Protein AF-A0AA35Z5N9-F1 (afdb_monomer_lite)

Foldseek 3Di:
DCVVLPVCVVCVPPDDPPPCPDPVVVVVVVVQVVQQVVDVNGPSVVSVVVVVVVVCVVVVPDPCPVDDDDDDDDDDDDPPDPVNVVVVVVVLVCLVVDDDDDDWDDDCVVVVDGGTQQQAQPDDPVSQGNVNVVVVVSVVSD

Radius of gyration: 25.4 Å; chains: 1; bounding box: 60×37×55 Å

Organism: Lactuca saligna (NCBI:txid75948)

InterPro domains:
  IPR029044 Nucleotide-diphospho-sugar transferases [G3DSA:3.90.550.10] (1-142)
  IPR029044 Nucleotide-diphospho-sugar transferases [SSF53448] (2-141)
  IPR039741 UDP-sugar pyrophosphorylase [PTHR11952] (2-141)

Structure (mmCIF, N/CA/C/O backbone):
data_AF-A0AA35Z5N9-F1
#
_entry.id   AF-A0AA35Z5N9-F1
#
loop_
_atom_site.group_PDB
_atom_site.id
_atom_site.type_s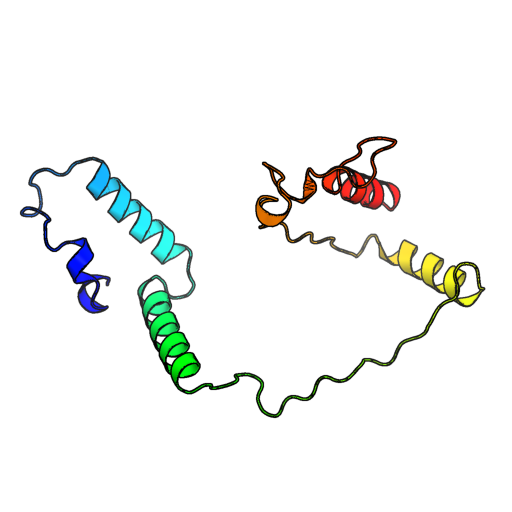ymbol
_atom_site.label_atom_id
_atom_site.label_alt_id
_atom_site.label_comp_id
_atom_site.label_asym_id
_atom_site.label_entity_id
_atom_site.label_seq_id
_atom_site.pdbx_PDB_ins_code
_atom_site.Cartn_x
_atom_site.Cartn_y
_atom_site.Cartn_z
_atom_site.occupancy
_atom_site.B_iso_or_equiv
_atom_site.auth_seq_id
_atom_site.auth_comp_id
_atom_site.auth_asym_id
_atom_site.auth_atom_id
_atom_site.pdbx_PDB_model_num
ATOM 1 N N . MET A 1 1 ? 17.184 -7.987 -19.057 1.00 86.81 1 MET A N 1
ATOM 2 C CA . MET A 1 1 ? 15.857 -7.749 -18.447 1.00 86.81 1 MET A CA 1
ATOM 3 C C . MET A 1 1 ? 15.081 -6.604 -19.110 1.00 86.81 1 MET A C 1
ATOM 5 O O . MET A 1 1 ? 14.218 -6.912 -19.915 1.00 86.81 1 MET A O 1
ATOM 9 N N . LEU A 1 2 ? 15.354 -5.309 -18.855 1.00 93.25 2 LEU A N 1
ATOM 10 C CA . LEU A 1 2 ? 14.521 -4.206 -19.399 1.00 93.25 2 LEU A CA 1
ATOM 11 C C . LEU A 1 2 ? 14.486 -4.138 -20.938 1.00 93.25 2 LEU A C 1
ATOM 13 O O . LEU A 1 2 ? 13.436 -3.894 -21.530 1.00 93.25 2 LEU A O 1
ATOM 17 N N . LEU A 1 3 ? 15.612 -4.418 -21.598 1.00 93.19 3 LEU A N 1
ATOM 18 C CA . LEU A 1 3 ? 15.670 -4.504 -23.061 1.00 93.19 3 LEU A CA 1
ATOM 19 C C . LEU A 1 3 ? 14.786 -5.644 -23.599 1.00 93.19 3 LEU A C 1
ATOM 21 O O . LEU A 1 3 ? 14.007 -5.445 -24.526 1.00 93.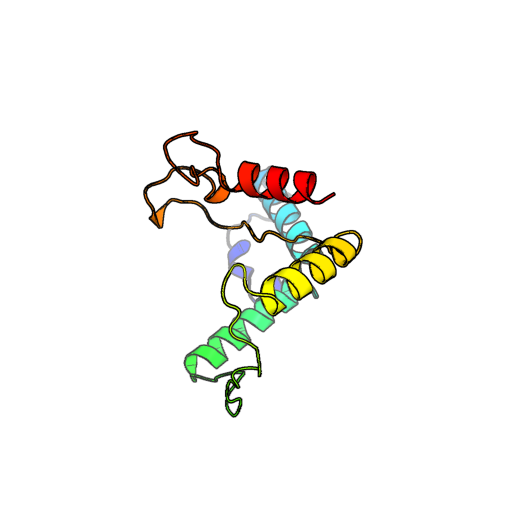19 3 LEU A O 1
ATOM 25 N N . GLU A 1 4 ? 14.842 -6.816 -22.963 1.00 93.56 4 GLU A N 1
ATOM 26 C CA . GLU A 1 4 ? 14.074 -8.011 -23.349 1.00 93.56 4 GLU A CA 1
ATOM 27 C C . GLU A 1 4 ? 12.564 -7.826 -23.140 1.00 93.56 4 GLU A C 1
ATOM 29 O O . GLU A 1 4 ? 11.756 -8.435 -23.836 1.00 93.56 4 GLU A O 1
ATOM 34 N N . THR A 1 5 ? 12.161 -6.961 -22.205 1.00 94.38 5 THR A N 1
ATOM 35 C CA . THR A 1 5 ? 10.751 -6.635 -21.950 1.00 94.38 5 THR A CA 1
ATOM 36 C C . THR A 1 5 ? 10.243 -5.458 -22.787 1.00 94.38 5 THR A C 1
ATOM 38 O O . THR A 1 5 ? 9.093 -5.033 -22.619 1.00 94.38 5 THR A O 1
ATOM 41 N N . GLY A 1 6 ? 11.044 -4.963 -23.737 1.00 95.44 6 GLY A N 1
ATOM 42 C CA . GLY A 1 6 ? 10.662 -3.917 -24.688 1.00 95.44 6 GLY A CA 1
ATOM 43 C C . GLY A 1 6 ? 10.784 -2.491 -24.147 1.00 95.44 6 GLY A C 1
ATOM 44 O O . GLY A 1 6 ? 10.133 -1.591 -24.670 1.00 95.44 6 GLY A O 1
ATOM 45 N N . GLN A 1 7 ? 11.598 -2.263 -23.113 1.00 96.00 7 GLN A N 1
ATOM 46 C CA . GLN A 1 7 ? 11.849 -0.934 -22.533 1.00 96.00 7 GLN A CA 1
ATOM 47 C C . GLN A 1 7 ? 13.102 -0.267 -23.130 1.00 96.00 7 GLN A C 1
ATOM 49 O O . GLN A 1 7 ? 13.847 0.418 -22.437 1.00 96.00 7 GLN A O 1
ATOM 54 N N . VAL A 1 8 ? 13.361 -0.486 -24.425 1.00 95.69 8 VAL A N 1
ATOM 55 C CA . VAL A 1 8 ? 14.556 0.029 -25.127 1.00 95.69 8 VAL A CA 1
ATOM 56 C C . VAL A 1 8 ? 14.592 1.561 -25.149 1.00 95.69 8 VAL A C 1
ATOM 58 O O . VAL A 1 8 ? 15.663 2.148 -25.047 1.00 95.69 8 VAL A O 1
ATOM 61 N N . HIS A 1 9 ? 13.422 2.206 -25.185 1.00 95.56 9 HIS A N 1
ATOM 62 C CA . HIS A 1 9 ? 13.279 3.665 -25.184 1.00 95.56 9 HIS A CA 1
ATOM 63 C C . HIS A 1 9 ? 13.925 4.358 -23.970 1.00 95.56 9 HIS A C 1
ATOM 65 O O . HIS A 1 9 ? 14.241 5.540 -24.045 1.00 95.56 9 HIS A O 1
ATOM 71 N N . LEU A 1 10 ? 14.153 3.643 -22.860 1.00 94.00 10 LEU A N 1
ATOM 72 C CA . LEU A 1 10 ? 14.858 4.183 -21.691 1.00 94.00 10 LEU A CA 1
ATOM 73 C C . LEU A 1 10 ? 16.347 4.452 -21.965 1.00 94.00 10 LEU A C 1
ATOM 75 O O . LEU A 1 10 ? 16.962 5.243 -21.256 1.00 94.00 10 LEU A O 1
ATOM 79 N N . PHE A 1 11 ? 16.912 3.799 -22.985 1.00 92.06 11 PHE A N 1
ATOM 80 C CA . PHE A 1 11 ? 18.342 3.809 -23.302 1.00 92.06 11 PHE A CA 1
ATOM 81 C C . PHE A 1 11 ? 18.641 4.322 -24.719 1.00 92.06 11 PHE A C 1
ATOM 83 O O . PHE A 1 11 ? 19.800 4.386 -25.106 1.00 92.06 11 PHE A O 1
ATOM 90 N N . GLU A 1 12 ? 17.623 4.682 -25.509 1.00 90.56 12 GLU A N 1
ATOM 91 C CA . GLU A 1 12 ? 17.759 5.005 -26.943 1.00 90.56 12 GLU A CA 1
ATOM 92 C C . GLU A 1 12 ? 18.725 6.166 -27.224 1.00 90.56 12 GLU A C 1
ATOM 94 O O . GLU A 1 12 ? 19.424 6.157 -28.232 1.00 90.56 12 GLU A O 1
ATOM 99 N N . ASN A 1 13 ? 18.804 7.132 -26.306 1.00 89.44 13 ASN A N 1
ATOM 100 C CA . ASN A 1 13 ? 19.681 8.301 -26.418 1.00 89.44 13 ASN A CA 1
ATOM 101 C C . ASN A 1 13 ? 20.925 8.206 -25.525 1.00 89.44 13 ASN A C 1
ATOM 103 O O . ASN A 1 13 ? 21.568 9.222 -25.260 1.00 89.44 13 ASN A O 1
ATOM 107 N N . TRP A 1 14 ? 21.238 7.022 -24.996 1.00 91.19 14 TRP A N 1
ATOM 108 C CA . TRP A 1 14 ? 22.457 6.859 -24.217 1.00 91.19 14 TRP A CA 1
ATOM 109 C C . TRP A 1 14 ? 23.659 6.787 -25.161 1.00 91.19 14 TRP A C 1
ATOM 111 O O . TRP A 1 14 ? 23.601 6.072 -26.164 1.00 91.19 14 TRP A O 1
ATOM 121 N N . PRO A 1 15 ? 24.748 7.515 -24.862 1.00 86.88 15 PRO A N 1
ATOM 122 C CA . PRO A 1 15 ? 26.003 7.333 -25.571 1.00 86.88 15 PRO A CA 1
ATOM 123 C C . PRO A 1 15 ? 26.571 5.936 -25.287 1.00 86.88 15 PRO A C 1
ATOM 125 O O . PRO A 1 15 ? 26.070 5.200 -24.428 1.00 86.88 15 PRO A O 1
ATOM 128 N N . ASP A 1 16 ? 27.632 5.583 -26.010 1.00 84.75 16 ASP A N 1
ATOM 129 C CA . ASP A 1 16 ? 28.296 4.293 -25.850 1.00 84.75 16 ASP A CA 1
ATOM 130 C C . ASP A 1 16 ? 28.687 4.022 -24.381 1.00 84.75 16 ASP A C 1
ATOM 132 O O . ASP A 1 16 ? 29.001 4.955 -23.633 1.00 84.75 16 ASP A O 1
ATOM 136 N N . PRO A 1 17 ? 28.696 2.749 -23.940 1.00 81.75 17 PRO A N 1
ATOM 137 C CA . PRO A 1 17 ? 29.050 2.399 -22.568 1.00 81.75 17 PRO A CA 1
ATOM 138 C C . PRO A 1 17 ? 30.402 2.989 -22.139 1.00 81.75 17 PRO A C 1
ATOM 140 O O . PRO A 1 17 ? 31.403 2.822 -22.838 1.00 81.75 17 PRO A O 1
ATOM 143 N N . GLY A 1 18 ? 30.448 3.639 -20.972 1.00 79.38 18 GLY A N 1
ATOM 144 C CA . GLY A 1 18 ? 31.655 4.298 -20.463 1.00 79.38 18 GLY A CA 1
ATOM 145 C C . GLY A 1 18 ? 31.835 5.747 -20.925 1.00 79.38 18 GLY A C 1
ATOM 146 O O . GLY A 1 18 ? 32.809 6.388 -20.526 1.00 79.38 18 GLY A O 1
ATOM 147 N N . VAL A 1 19 ? 30.921 6.274 -21.747 1.00 81.31 19 VAL A N 1
ATOM 148 C CA . VAL A 1 19 ? 30.908 7.671 -22.198 1.00 81.31 19 VAL A CA 1
ATOM 149 C C . VAL A 1 19 ? 29.836 8.443 -21.435 1.00 81.31 19 VAL A C 1
ATOM 151 O O . VAL A 1 19 ? 28.679 8.026 -21.362 1.00 81.31 19 VAL A O 1
ATOM 154 N N . ASP A 1 20 ? 30.221 9.589 -20.870 1.00 81.81 20 ASP A N 1
ATOM 155 C CA . ASP A 1 20 ? 29.340 10.466 -20.092 1.00 81.81 20 ASP A CA 1
ATOM 156 C C . ASP A 1 20 ? 28.533 9.695 -19.030 1.00 81.81 20 ASP A C 1
ATOM 158 O O . ASP A 1 20 ? 27.315 9.836 -18.931 1.00 81.81 20 ASP A O 1
ATOM 162 N N . ASP A 1 21 ? 29.194 8.809 -18.276 1.00 80.00 21 ASP A N 1
ATOM 163 C CA . ASP A 1 21 ? 28.593 8.059 -17.162 1.00 80.00 21 ASP A CA 1
ATOM 164 C C . ASP A 1 21 ? 28.339 8.986 -15.961 1.00 80.00 21 ASP A C 1
ATOM 166 O O . ASP A 1 21 ? 29.006 8.922 -14.917 1.00 80.00 21 ASP A O 1
ATOM 170 N N . ASP A 1 22 ? 27.377 9.883 -16.145 1.00 84.69 22 ASP A N 1
ATOM 171 C CA . ASP A 1 22 ? 26.924 10.839 -15.151 1.00 84.69 22 ASP A CA 1
ATOM 172 C C . ASP A 1 22 ? 26.203 10.164 -13.970 1.00 84.69 22 ASP A C 1
ATOM 174 O O . ASP A 1 22 ? 25.943 8.952 -13.931 1.00 84.69 22 ASP A O 1
ATOM 178 N N . ASP A 1 23 ? 25.945 10.968 -12.943 1.00 90.62 23 ASP A N 1
ATOM 179 C CA . ASP A 1 23 ? 25.279 10.506 -11.730 1.00 90.62 23 ASP A CA 1
ATOM 180 C C . ASP A 1 23 ? 23.806 10.145 -11.980 1.00 90.62 23 ASP A C 1
ATOM 182 O O . ASP A 1 23 ? 23.271 9.281 -11.284 1.00 90.62 23 ASP A O 1
ATOM 186 N N . ASP A 1 24 ? 23.171 10.711 -13.011 1.00 90.00 24 ASP A N 1
ATOM 187 C CA . ASP A 1 24 ? 21.769 10.451 -13.350 1.00 90.00 24 ASP A CA 1
ATOM 188 C C . ASP A 1 24 ? 21.583 9.047 -13.946 1.00 90.00 24 ASP A C 1
ATOM 190 O O . ASP A 1 24 ? 20.673 8.314 -13.545 1.00 90.00 24 ASP A O 1
ATOM 194 N N . LYS A 1 25 ? 22.480 8.602 -14.836 1.00 91.25 25 LYS A N 1
ATOM 195 C CA . LYS A 1 25 ? 22.490 7.221 -15.349 1.00 91.25 25 LYS A CA 1
ATOM 196 C C . LYS A 1 25 ? 22.683 6.211 -14.224 1.00 91.25 25 LYS A C 1
ATOM 198 O O . LYS A 1 25 ? 21.971 5.206 -14.160 1.00 91.25 25 LYS A O 1
ATOM 203 N N . LYS A 1 26 ? 23.625 6.479 -13.313 1.00 91.38 26 LYS A N 1
ATOM 204 C CA . LYS A 1 26 ? 23.871 5.627 -12.138 1.00 91.38 26 LYS A CA 1
ATOM 205 C C . LYS A 1 26 ? 22.653 5.590 -11.220 1.00 91.38 26 LYS A C 1
ATOM 207 O O . LYS A 1 26 ? 22.281 4.512 -10.761 1.00 91.38 26 LYS A O 1
ATOM 212 N N . ALA A 1 27 ? 22.009 6.735 -10.991 1.00 94.50 27 ALA A N 1
ATOM 213 C CA . ALA A 1 27 ? 20.794 6.828 -10.192 1.00 94.50 27 ALA A CA 1
ATOM 214 C C . ALA A 1 27 ? 19.636 6.036 -10.816 1.00 94.50 27 ALA A C 1
ATOM 216 O O . ALA A 1 27 ? 18.958 5.297 -10.101 1.00 94.50 27 ALA A O 1
ATOM 217 N N . LEU A 1 28 ? 19.446 6.114 -12.139 1.00 94.19 28 LEU A N 1
ATOM 218 C CA . LEU A 1 28 ? 18.433 5.323 -12.839 1.00 94.19 28 LEU A CA 1
ATOM 219 C C . LEU A 1 28 ? 18.687 3.820 -12.676 1.00 94.19 28 LEU A C 1
ATOM 221 O O . LEU A 1 28 ? 17.768 3.081 -12.332 1.00 94.19 28 LEU A O 1
ATOM 225 N N . LEU A 1 29 ? 19.920 3.356 -12.896 1.00 93.38 29 LEU A N 1
ATOM 226 C CA . LEU A 1 29 ? 20.256 1.934 -12.764 1.00 93.38 29 LEU A CA 1
ATOM 227 C C . LEU A 1 29 ? 20.080 1.443 -11.321 1.00 93.38 29 LEU A C 1
ATOM 229 O O . LEU A 1 29 ? 19.470 0.398 -11.102 1.00 93.38 29 LEU A O 1
ATOM 233 N N . ALA A 1 30 ? 20.506 2.234 -10.333 1.00 96.06 30 ALA A N 1
ATOM 234 C CA . ALA A 1 30 ? 20.275 1.929 -8.923 1.00 96.06 30 ALA A CA 1
ATOM 235 C C . ALA A 1 30 ? 18.774 1.858 -8.587 1.00 96.06 30 ALA A C 1
ATOM 237 O O . ALA A 1 30 ? 18.336 0.981 -7.839 1.00 96.06 30 ALA A O 1
ATOM 238 N N . GLN A 1 31 ? 17.961 2.747 -9.165 1.00 96.62 31 GLN A N 1
ATOM 239 C CA . GLN A 1 31 ? 16.510 2.707 -9.010 1.00 96.62 31 GLN A CA 1
ATOM 240 C C . GLN A 1 31 ? 15.906 1.456 -9.662 1.00 96.62 31 GLN A C 1
ATOM 242 O O . GLN A 1 31 ? 15.027 0.828 -9.071 1.00 96.62 31 GLN A O 1
ATOM 247 N N . VAL A 1 32 ? 16.377 1.065 -10.849 1.00 96.94 32 VAL A N 1
ATOM 248 C CA . VAL A 1 32 ? 15.954 -0.171 -11.524 1.00 96.94 32 VAL A CA 1
ATOM 249 C C . VAL A 1 32 ? 16.242 -1.388 -10.646 1.00 96.94 32 VAL A C 1
ATOM 251 O O . VAL A 1 32 ? 15.351 -2.220 -10.472 1.00 96.94 32 VAL A O 1
ATOM 254 N N . ASP A 1 33 ? 17.425 -1.473 -10.039 1.00 97.06 33 ASP A N 1
ATOM 255 C CA . ASP A 1 33 ? 17.796 -2.577 -9.146 1.00 97.06 33 ASP A CA 1
ATOM 256 C C . ASP A 1 33 ? 16.935 -2.614 -7.875 1.00 97.06 33 ASP A C 1
ATOM 258 O O . ASP A 1 33 ? 16.433 -3.674 -7.474 1.00 97.06 33 ASP A O 1
ATOM 262 N N . LEU A 1 34 ? 16.689 -1.451 -7.263 1.00 97.75 34 LEU A N 1
ATOM 263 C CA . LEU A 1 34 ? 15.816 -1.333 -6.096 1.00 97.75 34 LEU A CA 1
ATOM 264 C C . LEU A 1 34 ? 14.382 -1.774 -6.420 1.00 97.75 34 LEU A C 1
ATOM 266 O O . LEU A 1 34 ? 13.791 -2.572 -5.693 1.00 97.75 34 LEU A O 1
ATOM 270 N N . LEU A 1 35 ? 13.813 -1.295 -7.525 1.00 96.81 35 LEU A N 1
ATOM 271 C CA . LEU A 1 35 ? 12.454 -1.656 -7.930 1.00 96.81 35 LEU A CA 1
ATOM 272 C C . LEU A 1 35 ? 12.354 -3.133 -8.324 1.00 96.81 35 LEU A C 1
ATOM 274 O O . LEU A 1 35 ? 11.372 -3.799 -7.991 1.00 96.81 35 LEU A O 1
ATOM 278 N N . ASN A 1 36 ? 13.378 -3.667 -8.991 1.00 97.56 36 ASN A N 1
ATOM 279 C CA . ASN A 1 36 ? 13.417 -5.068 -9.387 1.00 97.56 36 ASN A CA 1
ATOM 280 C C . ASN A 1 36 ? 13.511 -6.019 -8.186 1.00 97.56 36 ASN A C 1
ATOM 282 O O . ASN A 1 36 ? 12.960 -7.112 -8.243 1.00 97.56 36 ASN A O 1
ATOM 286 N N . SER A 1 37 ? 14.170 -5.614 -7.100 1.00 97.38 37 SER A N 1
ATOM 287 C CA . SER A 1 37 ? 14.218 -6.404 -5.861 1.00 97.38 37 SER A CA 1
ATOM 288 C C . SER A 1 37 ? 12.975 -6.232 -4.982 1.00 97.38 37 SER A C 1
ATOM 290 O O . SER A 1 37 ? 12.607 -7.156 -4.260 1.00 97.38 37 SER A O 1
ATOM 292 N N . SER A 1 38 ? 12.299 -5.082 -5.064 1.00 96.69 38 SER A N 1
ATOM 293 C CA . SER A 1 38 ? 11.142 -4.756 -4.215 1.00 96.69 38 SER A CA 1
ATOM 294 C C . SER A 1 38 ? 9.816 -5.354 -4.700 1.00 96.69 38 SER A C 1
ATOM 296 O O . SER A 1 38 ? 8.864 -5.438 -3.924 1.00 96.69 38 SER A O 1
ATOM 298 N N . TYR A 1 39 ? 9.716 -5.756 -5.970 1.00 96.25 39 TYR A N 1
ATOM 299 C CA . TYR A 1 39 ? 8.494 -6.331 -6.537 1.00 96.25 39 TYR A CA 1
ATOM 300 C C . TYR A 1 39 ? 8.600 -7.861 -6.668 1.00 96.25 39 TYR A C 1
ATOM 302 O O . TYR A 1 39 ? 9.593 -8.348 -7.213 1.00 96.25 39 TYR A O 1
ATOM 310 N N . PRO A 1 40 ? 7.592 -8.650 -6.245 1.00 96.56 40 PRO A N 1
ATOM 311 C CA . PRO A 1 40 ? 7.595 -10.099 -6.443 1.00 96.56 40 PRO A CA 1
ATOM 312 C C . PRO A 1 40 ? 7.772 -10.486 -7.922 1.00 96.56 40 PRO A C 1
ATOM 314 O O . PRO A 1 40 ? 6.964 -10.128 -8.776 1.00 96.56 40 PRO A O 1
ATOM 317 N N . GLY A 1 41 ? 8.847 -11.216 -8.234 1.00 95.44 41 GLY A N 1
ATOM 318 C CA . GLY A 1 41 ? 9.204 -11.579 -9.614 1.00 95.44 41 GLY A CA 1
ATOM 319 C C . GLY A 1 41 ? 9.835 -10.443 -10.439 1.00 95.44 41 GLY A C 1
ATOM 320 O O . GLY A 1 41 ? 10.026 -10.597 -11.649 1.00 95.44 41 GLY A O 1
ATOM 321 N N . GLY A 1 42 ? 10.152 -9.318 -9.802 1.00 97.19 42 GLY A N 1
ATOM 322 C CA . GLY A 1 42 ? 10.864 -8.180 -10.366 1.00 97.19 42 GLY A CA 1
ATOM 323 C C . GLY A 1 42 ? 10.113 -7.392 -11.433 1.00 97.19 42 GLY A C 1
ATOM 324 O O . GLY A 1 42 ? 8.932 -7.609 -11.717 1.00 97.19 42 GLY A O 1
ATOM 325 N N . LEU A 1 43 ? 10.827 -6.455 -12.057 1.00 97.56 43 LEU A N 1
ATOM 326 C CA . LEU A 1 43 ? 10.267 -5.539 -13.053 1.00 97.56 43 LEU A CA 1
ATOM 327 C C . LEU A 1 43 ? 9.766 -6.269 -14.305 1.00 97.56 43 LEU A C 1
ATOM 329 O O . LEU A 1 43 ? 8.805 -5.828 -14.932 1.00 97.56 43 LEU A O 1
ATOM 333 N N . ALA A 1 44 ? 10.360 -7.414 -14.650 1.00 96.50 44 ALA A N 1
ATOM 334 C CA . ALA A 1 44 ? 9.856 -8.247 -15.737 1.00 96.50 44 ALA A CA 1
ATOM 335 C C . ALA A 1 44 ? 8.428 -8.742 -15.460 1.00 96.50 44 ALA A C 1
ATOM 337 O O . ALA A 1 44 ? 7.563 -8.646 -16.334 1.00 96.50 44 ALA A O 1
ATOM 338 N N . SER A 1 45 ? 8.167 -9.204 -14.232 1.00 97.38 45 SER A N 1
ATOM 339 C CA . SER A 1 45 ? 6.824 -9.613 -13.809 1.00 97.38 45 SER A CA 1
ATOM 340 C C . SER A 1 45 ? 5.887 -8.415 -13.718 1.00 97.38 45 SER A C 1
ATOM 342 O O . SER A 1 45 ? 4.768 -8.499 -14.209 1.00 97.38 45 SER A O 1
ATOM 344 N N . TYR A 1 46 ? 6.354 -7.277 -13.197 1.00 97.62 46 TYR A N 1
ATOM 345 C CA . TYR A 1 46 ? 5.570 -6.039 -13.162 1.00 97.62 46 TYR A CA 1
ATOM 346 C C . TYR A 1 46 ? 5.058 -5.632 -14.556 1.00 97.62 46 TYR A C 1
ATOM 348 O O . TYR A 1 46 ? 3.862 -5.411 -14.742 1.00 97.62 46 TYR A O 1
ATOM 356 N N . ILE A 1 47 ? 5.943 -5.596 -15.560 1.00 97.62 47 ILE A N 1
ATOM 357 C CA . ILE A 1 47 ? 5.593 -5.231 -16.943 1.00 97.62 47 ILE A CA 1
ATOM 358 C C . ILE A 1 47 ? 4.625 -6.249 -17.555 1.00 97.62 47 ILE A C 1
ATOM 360 O O . ILE A 1 47 ? 3.674 -5.864 -18.239 1.00 97.62 47 ILE A O 1
ATOM 364 N N . LYS A 1 48 ? 4.855 -7.546 -17.319 1.00 97.06 48 LYS A N 1
ATOM 365 C CA . LYS A 1 48 ? 3.964 -8.612 -17.787 1.00 97.06 48 LYS A CA 1
ATOM 366 C C . LYS A 1 48 ? 2.557 -8.444 -17.204 1.00 97.06 48 LYS A C 1
ATOM 368 O O . LYS A 1 48 ? 1.602 -8.343 -17.971 1.00 97.06 48 LYS A O 1
ATOM 373 N N . THR A 1 49 ? 2.447 -8.335 -15.881 1.00 96.75 49 THR A N 1
ATOM 374 C CA . THR A 1 49 ? 1.174 -8.150 -15.173 1.00 96.75 49 THR A CA 1
ATOM 375 C C . THR A 1 49 ? 0.461 -6.884 -15.641 1.00 96.75 49 THR A C 1
ATOM 377 O O . THR A 1 49 ? -0.736 -6.913 -15.900 1.00 96.75 49 THR A O 1
ATOM 380 N N . ALA A 1 50 ? 1.181 -5.774 -15.828 1.00 97.25 50 ALA A N 1
ATOM 381 C CA . ALA A 1 50 ? 0.587 -4.537 -16.331 1.00 97.25 50 ALA A CA 1
ATOM 382 C C . ALA A 1 50 ? -0.038 -4.713 -17.728 1.00 97.25 50 ALA A C 1
ATOM 384 O O . ALA A 1 50 ? -1.149 -4.242 -17.969 1.00 97.25 50 ALA A O 1
ATOM 385 N N . ARG A 1 51 ? 0.635 -5.422 -18.646 1.00 97.25 51 ARG A N 1
ATOM 386 C CA . ARG A 1 51 ? 0.088 -5.721 -19.983 1.00 97.25 51 ARG A CA 1
ATOM 387 C C . ARG A 1 51 ? -1.167 -6.587 -19.909 1.00 97.25 51 ARG A C 1
ATOM 389 O O . ARG A 1 51 ? -2.123 -6.312 -20.630 1.00 97.25 51 ARG A O 1
ATOM 396 N N . GLU A 1 52 ? -1.167 -7.598 -19.045 1.00 96.56 52 GLU A N 1
ATOM 397 C CA . GLU A 1 52 ? -2.327 -8.468 -18.816 1.00 96.56 52 GLU A CA 1
ATOM 398 C C . GLU A 1 52 ? -3.512 -7.669 -18.258 1.00 96.56 52 GLU A C 1
ATOM 400 O O . GLU A 1 52 ? -4.598 -7.714 -18.830 1.00 96.56 52 GLU A O 1
ATOM 405 N N . LEU A 1 53 ? -3.287 -6.839 -17.234 1.00 96.38 53 LEU A N 1
ATOM 406 C CA . LEU A 1 53 ? -4.319 -5.979 -16.645 1.00 96.38 53 LEU A CA 1
ATOM 407 C C . LEU A 1 53 ? -4.903 -4.980 -17.652 1.00 96.38 53 LEU A C 1
ATOM 409 O O . LEU A 1 53 ? -6.113 -4.754 -17.670 1.00 96.38 53 LEU A O 1
ATOM 413 N N . LEU A 1 54 ? -4.072 -4.389 -18.515 1.00 97.00 54 LEU A N 1
ATOM 414 C CA . LEU A 1 54 ? -4.537 -3.491 -19.575 1.00 97.00 54 LEU A CA 1
ATOM 415 C C . LEU A 1 54 ? -5.374 -4.231 -20.629 1.00 97.00 54 LEU A C 1
ATOM 417 O O . LEU A 1 54 ? -6.389 -3.704 -21.088 1.00 97.00 54 LEU A O 1
ATOM 421 N N . ALA A 1 55 ? -4.970 -5.446 -21.009 1.00 97.00 55 ALA A N 1
ATOM 422 C CA . ALA A 1 55 ? -5.729 -6.277 -21.939 1.00 97.00 55 ALA A CA 1
ATOM 423 C C . ALA A 1 55 ? -7.084 -6.696 -21.345 1.00 97.00 55 ALA A C 1
ATOM 425 O O . ALA A 1 55 ? -8.107 -6.563 -22.016 1.00 97.00 55 ALA A O 1
ATOM 426 N N . ASP A 1 56 ? -7.099 -7.121 -20.081 1.00 96.06 56 ASP A N 1
ATOM 427 C CA . ASP A 1 56 ? -8.306 -7.499 -19.343 1.00 96.06 56 ASP A CA 1
ATOM 428 C C . ASP A 1 56 ? -9.260 -6.312 -19.166 1.00 96.06 56 ASP A C 1
ATOM 430 O O . ASP A 1 56 ? -10.462 -6.434 -19.415 1.00 96.06 56 ASP A O 1
ATOM 434 N N . SER A 1 57 ? -8.725 -5.135 -18.827 1.00 95.19 57 SER A N 1
ATOM 435 C CA . SER A 1 57 ? -9.500 -3.894 -18.734 1.00 95.19 57 SER A CA 1
ATOM 436 C C . SER A 1 57 ? -10.139 -3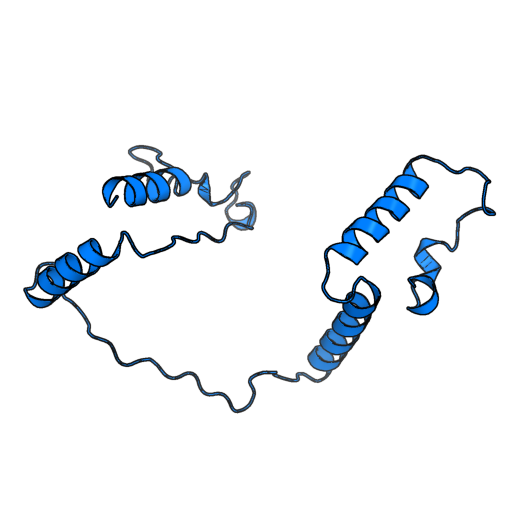.525 -20.074 1.00 95.19 57 SER A C 1
ATOM 438 O O . SER A 1 57 ? -11.321 -3.181 -20.114 1.00 95.19 57 SER A O 1
ATOM 440 N N . LYS A 1 58 ? -9.403 -3.665 -21.186 1.00 96.38 58 LYS A N 1
ATOM 441 C CA . LYS A 1 58 ? -9.911 -3.381 -22.537 1.00 96.38 58 LYS A CA 1
ATOM 442 C C . LYS A 1 58 ? -11.111 -4.253 -22.914 1.00 96.38 58 LYS A C 1
ATOM 444 O O . LYS A 1 58 ? -11.998 -3.777 -23.619 1.00 96.38 58 LYS A O 1
ATOM 449 N N . VAL A 1 59 ? -11.136 -5.513 -22.480 1.00 96.56 59 VAL A N 1
ATOM 450 C CA . VAL A 1 59 ? -12.248 -6.440 -22.758 1.00 96.56 59 VAL A CA 1
ATOM 451 C C . VAL A 1 59 ? -13.317 -6.442 -21.662 1.00 96.56 59 VAL A C 1
ATOM 453 O O . VAL A 1 59 ? -14.264 -7.218 -21.744 1.00 96.56 59 VAL A O 1
ATOM 456 N N . GLY A 1 60 ? -13.183 -5.588 -20.641 1.00 93.31 60 GLY A N 1
ATOM 457 C CA . GLY A 1 60 ? -14.131 -5.501 -19.531 1.00 93.31 60 GLY A CA 1
ATOM 458 C C . GLY A 1 60 ? -14.180 -6.760 -18.663 1.00 93.31 60 GLY A C 1
ATOM 459 O O . GLY A 1 60 ? -15.213 -7.035 -18.054 1.00 93.31 60 GLY A O 1
ATOM 460 N N . ARG A 1 61 ? -13.097 -7.550 -18.610 1.00 93.56 61 ARG A N 1
ATOM 461 C CA . ARG A 1 61 ? -13.048 -8.753 -17.772 1.00 93.56 61 ARG A CA 1
ATOM 462 C C . ARG A 1 61 ? -13.159 -8.345 -16.303 1.00 93.56 61 ARG A C 1
ATOM 464 O O . ARG A 1 61 ? -12.336 -7.587 -15.798 1.00 93.56 61 ARG A O 1
ATOM 471 N N . ASN A 1 62 ? -14.154 -8.895 -15.616 1.00 89.12 62 ASN A N 1
ATOM 472 C CA . ASN A 1 62 ? -14.323 -8.737 -14.180 1.00 89.12 62 ASN A CA 1
ATOM 473 C C . ASN A 1 62 ? -13.719 -9.958 -13.453 1.00 89.12 62 ASN A C 1
ATOM 475 O O . ASN A 1 62 ? -14.233 -11.063 -13.623 1.00 89.12 62 ASN A O 1
ATOM 479 N N . PRO A 1 63 ? -12.656 -9.799 -12.639 1.00 88.69 63 PRO A N 1
ATOM 480 C CA . PRO A 1 63 ? -12.030 -10.912 -11.917 1.00 88.69 63 PRO A CA 1
ATOM 481 C C . PRO A 1 63 ? -12.962 -11.616 -10.926 1.00 88.69 63 PRO A C 1
ATOM 483 O O . PRO A 1 63 ? -12.704 -12.753 -10.544 1.00 88.69 63 PRO A O 1
ATOM 486 N N . ILE A 1 64 ? -14.021 -10.929 -10.497 1.00 89.12 64 ILE A N 1
ATOM 487 C CA . ILE A 1 64 ? -15.002 -11.424 -9.531 1.00 89.12 64 ILE A CA 1
ATOM 488 C C . ILE A 1 64 ? -16.371 -11.660 -10.180 1.00 89.12 64 ILE A C 1
ATOM 490 O O . ILE A 1 64 ? -17.396 -11.632 -9.501 1.00 89.12 64 ILE A O 1
ATOM 494 N N . ASP A 1 65 ? -16.411 -11.884 -11.494 1.00 91.25 65 ASP A N 1
ATOM 495 C CA . ASP A 1 65 ? -17.647 -12.290 -12.159 1.00 91.25 65 ASP A CA 1
ATOM 496 C C . ASP A 1 65 ? -18.168 -13.618 -11.585 1.00 91.25 65 ASP A C 1
ATOM 498 O O . ASP A 1 65 ? -17.399 -14.535 -11.292 1.00 91.25 65 ASP A O 1
ATOM 502 N N . GLY A 1 66 ? -19.478 -13.705 -11.365 1.00 91.88 66 GLY A N 1
ATOM 503 C CA . GLY A 1 66 ? -20.111 -14.836 -10.677 1.00 91.88 66 GLY A CA 1
ATOM 504 C C . GLY A 1 66 ? -20.016 -14.818 -9.144 1.00 91.88 66 GLY A C 1
ATOM 505 O O . GLY A 1 66 ? -20.693 -15.616 -8.495 1.00 91.88 66 GLY A O 1
ATOM 506 N N . PHE A 1 67 ? -19.260 -13.896 -8.538 1.00 90.75 67 PHE A N 1
ATOM 507 C CA . PHE A 1 67 ? -19.301 -13.684 -7.091 1.00 90.75 67 PHE A CA 1
ATOM 508 C C . PHE A 1 67 ? -20.433 -12.721 -6.733 1.00 90.75 67 PHE A C 1
ATOM 510 O O . PHE A 1 67 ? -20.546 -11.628 -7.283 1.00 90.75 67 PHE A O 1
ATOM 517 N N . THR A 1 68 ? -21.271 -13.120 -5.777 1.00 91.00 68 THR A N 1
ATOM 518 C CA . THR A 1 68 ? -22.329 -12.265 -5.228 1.00 91.00 68 THR A CA 1
ATOM 519 C C . THR A 1 68 ? -21.951 -11.873 -3.802 1.00 91.00 68 THR A C 1
ATOM 521 O O . THR A 1 68 ? -21.673 -12.767 -3.000 1.00 91.00 68 THR A O 1
ATOM 524 N N . PRO A 1 69 ? -21.924 -10.574 -3.456 1.00 89.56 69 PRO A N 1
ATOM 525 C CA . PRO A 1 69 ? -21.668 -10.162 -2.086 1.00 89.56 69 PRO A CA 1
ATOM 526 C C . PRO A 1 69 ? -22.803 -10.651 -1.182 1.00 89.56 69 PRO A C 1
ATOM 528 O O . PRO A 1 69 ? -23.979 -10.424 -1.465 1.00 89.56 69 PRO A O 1
ATOM 531 N N . SER A 1 70 ? -22.452 -11.305 -0.080 1.00 90.50 70 SER A N 1
ATOM 532 C CA . SER A 1 70 ? -23.390 -11.651 0.985 1.00 90.50 70 SER A CA 1
ATOM 533 C C . SER A 1 70 ? -23.175 -10.724 2.169 1.00 90.50 70 SER A C 1
ATOM 535 O O . SER A 1 70 ? -22.039 -10.538 2.609 1.00 90.50 70 SER A O 1
ATOM 537 N N . VAL A 1 71 ? -24.258 -10.183 2.720 1.00 86.00 71 VAL A N 1
ATOM 538 C CA . VAL A 1 71 ? -24.189 -9.483 4.003 1.00 86.00 71 VAL A CA 1
ATOM 539 C C . VAL A 1 71 ? -23.998 -10.542 5.094 1.00 86.00 71 VAL A C 1
ATOM 541 O O . VAL A 1 71 ? -24.822 -11.456 5.179 1.00 86.00 71 VAL A O 1
ATOM 544 N N . PRO A 1 72 ? -22.920 -10.483 5.893 1.00 86.81 72 PRO A N 1
ATOM 545 C CA . PRO A 1 72 ? -22.739 -11.414 6.997 1.00 86.81 72 PRO A CA 1
ATOM 546 C C . PRO A 1 72 ? -23.862 -11.239 8.026 1.00 86.81 72 PRO A C 1
ATOM 548 O O . PRO A 1 72 ? -24.349 -10.131 8.250 1.00 86.81 72 PRO A O 1
ATOM 551 N N . SER A 1 73 ? -24.273 -12.335 8.665 1.00 87.56 73 SER A N 1
ATOM 552 C CA . SER A 1 73 ? -25.183 -12.271 9.809 1.00 87.56 73 SER A CA 1
ATOM 553 C C . SER A 1 73 ? -24.494 -11.559 10.971 1.00 87.56 73 SER A C 1
ATOM 555 O O . SER A 1 73 ? -23.372 -11.917 11.328 1.00 87.56 73 SER A O 1
ATOM 557 N N . GLY A 1 74 ? -25.171 -10.586 11.570 1.00 86.69 74 GLY A N 1
ATOM 558 C CA . GLY A 1 74 ? -24.686 -9.855 12.734 1.00 86.69 74 GLY A CA 1
ATOM 559 C C . GLY A 1 74 ? -25.839 -9.378 13.607 1.00 86.69 74 GLY A C 1
ATOM 560 O O . GLY A 1 74 ? -27.008 -9.543 13.254 1.00 86.69 74 GLY A O 1
ATOM 561 N N . GLU A 1 75 ? -25.493 -8.781 14.741 1.00 85.69 75 GLU A N 1
ATOM 562 C CA . GLU A 1 75 ? -26.445 -8.220 15.696 1.00 85.69 75 GLU A CA 1
ATOM 563 C C . GLU A 1 75 ? -26.382 -6.692 15.657 1.00 85.69 75 GLU A C 1
ATOM 565 O O . GLU A 1 75 ? -25.306 -6.101 15.551 1.00 85.69 75 GLU A O 1
ATOM 570 N N . VAL A 1 76 ? -27.544 -6.042 15.728 1.00 87.56 76 VAL A N 1
ATOM 571 C CA . VAL A 1 76 ? -27.625 -4.595 15.947 1.00 87.56 76 VAL A CA 1
ATOM 572 C C . VAL A 1 76 ? -27.676 -4.377 17.453 1.00 87.56 76 VAL A C 1
ATOM 574 O O . VAL A 1 76 ? -28.669 -4.727 18.087 1.00 87.56 76 VAL A O 1
ATOM 577 N N . LEU A 1 77 ? -26.604 -3.823 18.015 1.00 91.12 77 LEU A N 1
ATOM 578 C CA . LEU A 1 77 ? -26.500 -3.531 19.445 1.00 91.12 77 LEU A CA 1
ATOM 579 C C . LEU A 1 77 ? -26.982 -2.109 19.729 1.00 91.12 77 LEU A C 1
ATOM 581 O O . LEU A 1 77 ? -26.617 -1.175 19.008 1.00 91.12 77 LEU A O 1
ATOM 585 N N . THR A 1 78 ? -27.775 -1.933 20.786 1.00 94.69 78 THR A N 1
ATOM 586 C CA . THR A 1 78 ? -28.139 -0.599 21.268 1.00 94.69 78 THR A CA 1
ATOM 587 C C . THR A 1 78 ? -27.137 -0.189 22.335 1.00 94.69 78 THR A C 1
ATOM 589 O O . THR A 1 78 ? -26.930 -0.903 23.310 1.00 94.69 78 THR A O 1
ATOM 592 N N . CYS A 1 79 ? -26.503 0.972 22.162 1.00 93.06 79 CYS A N 1
ATOM 593 C CA . CYS A 1 79 ? -25.531 1.475 23.130 1.00 93.06 79 CYS A CA 1
ATOM 594 C C . CYS A 1 79 ? -26.133 1.511 24.546 1.00 93.06 79 CYS A C 1
ATOM 596 O O . CYS A 1 79 ? -27.184 2.120 24.762 1.00 93.06 79 CYS A O 1
ATOM 598 N N . GLY A 1 80 ? -25.454 0.854 25.489 1.00 92.50 80 GLY A N 1
ATOM 599 C CA . GLY A 1 80 ? -25.851 0.770 26.894 1.00 92.50 80 GLY A CA 1
ATOM 600 C C . GLY A 1 80 ? -26.867 -0.322 27.242 1.00 92.50 80 GLY A C 1
ATOM 601 O O . GLY A 1 80 ? -27.249 -0.399 28.407 1.00 92.50 80 GLY A O 1
ATOM 602 N N . ASP A 1 81 ? -27.309 -1.151 26.289 1.00 95.69 81 ASP A N 1
ATOM 603 C CA . ASP A 1 81 ? -28.082 -2.356 26.614 1.00 95.69 81 ASP A CA 1
ATOM 604 C C . ASP A 1 81 ? -27.191 -3.481 27.181 1.00 95.69 81 ASP A C 1
ATOM 606 O O . ASP A 1 81 ? -25.960 -3.435 27.100 1.00 95.69 81 ASP A O 1
ATOM 610 N N . ASP A 1 82 ? -27.818 -4.497 27.781 1.00 95.88 82 ASP A N 1
ATOM 611 C CA . ASP A 1 82 ? -27.094 -5.596 28.432 1.00 95.88 82 ASP A CA 1
ATOM 612 C C . ASP A 1 82 ? -26.190 -6.362 27.448 1.00 95.88 82 ASP A C 1
ATOM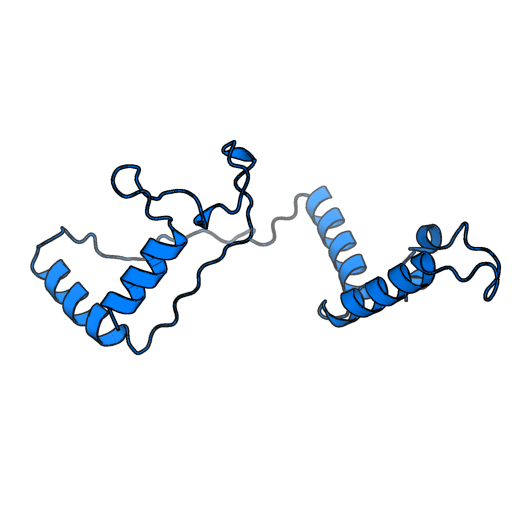 614 O O . ASP A 1 82 ? -25.075 -6.746 27.804 1.00 95.88 82 ASP A O 1
ATOM 618 N N . ASN A 1 83 ? -26.633 -6.543 26.198 1.00 93.94 83 ASN A N 1
ATOM 619 C CA . ASN A 1 83 ? -25.847 -7.232 25.172 1.00 93.94 83 ASN A CA 1
ATOM 620 C C . ASN A 1 83 ? -24.622 -6.399 24.772 1.00 93.94 83 ASN A C 1
ATOM 622 O O . ASN A 1 83 ? -23.523 -6.933 24.646 1.00 93.94 83 ASN A O 1
ATOM 626 N N . PHE A 1 84 ? -24.787 -5.088 24.602 1.00 95.44 84 PHE A N 1
ATOM 627 C CA . PHE A 1 84 ? -23.722 -4.141 24.304 1.00 95.44 84 PHE A CA 1
ATOM 628 C C . PHE A 1 84 ? -22.649 -4.173 25.391 1.00 95.44 84 PHE A C 1
ATOM 630 O O . PHE A 1 84 ? -21.477 -4.376 25.078 1.00 95.44 84 PHE A O 1
ATOM 637 N N . ILE A 1 85 ? -23.053 -4.060 26.660 1.00 95.81 85 ILE A N 1
ATOM 638 C CA . ILE A 1 85 ? -22.136 -4.110 27.807 1.00 95.81 85 ILE A CA 1
ATOM 639 C C . ILE A 1 85 ? -21.408 -5.459 27.842 1.00 95.81 85 ILE A C 1
ATOM 641 O O . ILE A 1 85 ? -20.183 -5.504 27.963 1.00 95.81 85 ILE A O 1
ATOM 645 N N . GLN A 1 86 ? -22.134 -6.566 27.662 1.00 95.50 86 GLN A N 1
ATOM 646 C CA . GLN A 1 86 ? -21.550 -7.907 27.638 1.00 95.50 86 GLN A CA 1
ATOM 647 C C . GLN A 1 86 ? -20.490 -8.064 26.532 1.00 95.50 86 GLN A C 1
ATOM 649 O O . GLN A 1 86 ? -19.432 -8.672 26.755 1.00 95.50 86 GLN A O 1
ATOM 654 N N . TYR A 1 87 ? -20.754 -7.536 25.334 1.00 94.12 87 TYR A N 1
ATOM 655 C CA . TYR A 1 87 ? -19.803 -7.583 24.227 1.00 94.12 87 TYR A CA 1
ATOM 656 C C . TYR A 1 87 ? -18.608 -6.647 24.440 1.00 94.12 87 TYR A C 1
ATOM 658 O O . TYR A 1 87 ? -17.487 -7.066 24.147 1.00 94.12 87 TYR A O 1
ATOM 666 N N . GLU A 1 88 ? -18.794 -5.445 24.994 1.00 93.62 88 GLU A N 1
ATOM 667 C CA . GLU A 1 88 ? -17.684 -4.549 25.348 1.00 93.62 88 GLU A CA 1
ATOM 668 C C . GLU A 1 88 ? -16.747 -5.192 26.375 1.00 93.62 88 GLU A C 1
ATOM 670 O O . GLU A 1 88 ? -15.537 -5.263 26.150 1.00 93.62 88 GLU A O 1
ATOM 675 N N . GLU A 1 89 ? -17.290 -5.751 27.460 1.00 94.12 89 GLU A N 1
ATOM 676 C CA . GLU A 1 89 ? -16.494 -6.438 28.482 1.00 94.12 89 GLU A CA 1
ATOM 677 C C . GLU A 1 89 ? -15.698 -7.613 27.906 1.00 94.12 89 GLU A C 1
ATOM 679 O O . GLU A 1 89 ? -14.568 -7.889 28.321 1.00 94.12 89 GLU A O 1
ATOM 684 N N . SER A 1 90 ? -16.297 -8.336 26.959 1.00 94.31 90 SER A N 1
ATOM 685 C CA . SER A 1 90 ? -15.643 -9.449 26.277 1.00 94.31 90 SER A CA 1
ATOM 686 C C . SER A 1 90 ? -14.554 -8.956 25.322 1.00 94.31 90 SER A C 1
ATOM 688 O O . SER A 1 90 ? -13.464 -9.526 25.297 1.00 94.31 90 SER A O 1
ATOM 690 N N . GLY A 1 91 ? -14.819 -7.884 24.573 1.00 93.00 91 GLY A N 1
ATOM 691 C CA . GLY A 1 91 ? -13.894 -7.288 23.612 1.00 93.00 91 GLY A CA 1
ATOM 692 C C . GLY A 1 91 ? -12.659 -6.677 24.272 1.00 93.00 91 GLY A C 1
ATOM 693 O O . GLY A 1 91 ? -11.540 -6.956 23.841 1.00 93.00 91 GLY A O 1
ATOM 694 N N . VAL A 1 92 ? -12.834 -5.931 25.367 1.00 92.62 92 VAL A N 1
ATOM 695 C CA . VAL A 1 92 ? -11.719 -5.326 26.119 1.00 92.62 92 VAL A CA 1
ATOM 696 C C . VAL A 1 92 ? -10.757 -6.396 26.641 1.00 92.62 92 VAL A C 1
ATOM 698 O O . VAL A 1 92 ? -9.547 -6.218 26.573 1.00 92.62 92 VAL A O 1
ATOM 701 N N . LYS A 1 93 ? -11.250 -7.566 27.069 1.00 92.62 93 LYS A N 1
ATOM 702 C CA . LYS A 1 93 ? -10.381 -8.688 27.483 1.00 92.62 93 LYS A CA 1
ATOM 703 C C . LYS A 1 93 ? -9.528 -9.241 26.339 1.00 92.62 93 LYS A C 1
ATOM 705 O O . LYS A 1 93 ? -8.471 -9.811 26.595 1.00 92.62 93 LYS A O 1
ATOM 710 N N . GLN A 1 94 ? -9.980 -9.103 25.093 1.00 94.00 94 GLN A N 1
ATOM 711 C CA . GLN A 1 94 ? -9.262 -9.592 23.915 1.00 94.00 94 GLN A CA 1
ATOM 712 C C . GLN A 1 94 ? -8.274 -8.578 23.343 1.00 94.00 94 GLN A C 1
ATOM 714 O O . GLN A 1 94 ? -7.445 -8.963 22.524 1.00 94.00 94 GLN A O 1
ATOM 719 N N . ILE A 1 95 ? -8.313 -7.314 23.774 1.00 91.62 95 ILE A N 1
ATOM 720 C CA . ILE A 1 95 ? -7.513 -6.235 23.178 1.00 91.62 95 ILE A CA 1
ATOM 721 C C . ILE A 1 95 ? -6.004 -6.513 23.214 1.00 91.62 95 ILE A C 1
ATOM 723 O O . ILE A 1 95 ? -5.296 -6.206 22.260 1.00 91.62 95 ILE A O 1
ATOM 727 N N . GLN A 1 96 ? -5.534 -7.201 24.260 1.00 89.44 96 GLN A N 1
ATOM 728 C CA . GLN A 1 96 ? -4.135 -7.610 24.446 1.00 89.44 96 GLN A CA 1
ATOM 729 C C . GLN A 1 96 ? -3.655 -8.619 23.385 1.00 89.44 96 GLN A C 1
ATOM 731 O O . GLN A 1 96 ? -2.457 -8.827 23.217 1.00 89.44 96 GLN A O 1
ATOM 736 N N . ASN A 1 97 ? -4.586 -9.243 22.658 1.00 93.69 97 ASN A N 1
ATOM 737 C CA . ASN A 1 97 ? -4.325 -10.221 21.602 1.00 93.69 97 ASN A CA 1
ATOM 738 C C . ASN A 1 97 ? -4.613 -9.660 20.198 1.00 93.69 97 ASN A C 1
ATOM 740 O O . ASN A 1 97 ? -4.672 -10.422 19.231 1.00 93.69 97 ASN A O 1
ATOM 744 N N . VAL A 1 98 ? -4.832 -8.347 20.070 1.00 93.31 98 VAL A N 1
ATOM 745 C CA . VAL A 1 98 ? -5.192 -7.689 18.809 1.00 93.31 98 VAL A CA 1
ATOM 746 C C . VAL A 1 98 ? -4.038 -6.829 18.306 1.00 93.31 98 VAL A C 1
ATOM 748 O O . VAL A 1 98 ? -3.381 -6.118 19.060 1.00 93.31 98 VAL A O 1
ATOM 751 N N . ALA A 1 99 ? -3.815 -6.865 16.993 1.00 94.94 99 ALA A N 1
ATOM 752 C CA . ALA A 1 99 ? -2.963 -5.907 16.303 1.00 94.94 99 ALA A CA 1
ATOM 753 C C . ALA A 1 99 ? -3.829 -4.831 15.635 1.00 94.94 99 ALA A C 1
ATOM 755 O O . ALA A 1 99 ? -4.759 -5.145 14.890 1.00 94.94 99 ALA A O 1
ATOM 756 N N . PHE A 1 100 ? -3.490 -3.563 15.861 1.00 94.69 100 PHE A N 1
ATOM 757 C CA . PHE A 1 100 ? -4.127 -2.432 15.193 1.00 94.69 100 PHE A CA 1
ATOM 758 C C . PHE A 1 100 ? -3.336 -2.053 13.942 1.00 94.69 100 PHE A C 1
ATOM 760 O O . PHE A 1 100 ? -2.133 -1.803 14.009 1.00 94.69 100 PHE A O 1
ATOM 767 N N . VAL A 1 101 ? -4.014 -1.991 12.796 1.00 96.12 101 VAL A N 1
ATOM 768 C CA . VAL A 1 101 ? -3.404 -1.613 11.515 1.00 96.12 101 VAL A CA 1
ATOM 769 C C . VAL A 1 101 ? -4.139 -0.408 10.947 1.00 96.12 101 VAL A C 1
ATOM 771 O O . VAL A 1 101 ? -5.330 -0.477 10.654 1.00 96.12 101 VAL A O 1
ATOM 774 N N . LEU A 1 102 ? -3.411 0.692 10.755 1.00 94.81 102 LEU A N 1
ATOM 775 C CA . LEU A 1 102 ? -3.924 1.905 10.129 1.00 94.81 102 LEU A CA 1
ATOM 776 C C . LEU A 1 102 ? -3.295 2.079 8.743 1.00 94.81 102 LEU A C 1
ATOM 778 O O . LEU A 1 102 ? -2.093 2.304 8.613 1.00 94.81 102 LEU A O 1
ATOM 782 N N . VAL A 1 103 ? -4.114 2.005 7.693 1.00 93.44 103 VAL A N 1
ATOM 783 C CA . VAL A 1 103 ? -3.653 2.181 6.309 1.00 93.44 103 VAL A CA 1
ATOM 784 C C . VAL A 1 103 ? -3.668 3.668 5.943 1.00 93.44 103 VAL A C 1
ATOM 786 O O . VAL A 1 103 ? -4.723 4.243 5.676 1.00 93.44 103 VAL A O 1
ATOM 789 N N . VAL A 1 104 ? -2.488 4.298 5.907 1.00 86.56 104 VAL A N 1
ATOM 790 C CA . VAL A 1 104 ? -2.329 5.735 5.616 1.00 86.56 104 VAL A CA 1
ATOM 791 C C . VAL A 1 104 ? -1.399 5.951 4.426 1.00 86.56 104 VAL A C 1
ATOM 793 O O . VAL A 1 104 ? -0.189 6.051 4.583 1.00 86.56 104 VAL A O 1
ATOM 796 N N . GLY A 1 105 ? -1.965 6.048 3.223 1.00 80.94 105 GLY A N 1
ATOM 797 C CA . GLY A 1 105 ? -1.192 6.345 2.004 1.00 80.94 105 GLY A CA 1
ATOM 798 C C . GLY A 1 105 ? -1.557 7.659 1.310 1.00 80.94 105 GLY A C 1
ATOM 799 O O . GLY A 1 105 ? -0.878 8.078 0.382 1.00 80.94 105 GLY A O 1
ATOM 800 N N . GLY A 1 106 ? -2.654 8.306 1.713 1.00 85.69 106 GLY A N 1
ATOM 801 C CA . GLY A 1 106 ? -3.222 9.434 0.975 1.00 85.69 106 GLY A CA 1
ATOM 802 C C . GLY A 1 106 ? -2.869 10.800 1.556 1.00 85.69 106 GLY A C 1
ATOM 803 O O . GLY A 1 106 ? -3.021 11.030 2.759 1.00 85.69 106 GLY A O 1
ATOM 804 N N . LEU A 1 107 ? -2.521 11.736 0.674 1.00 89.50 107 LEU A N 1
ATOM 805 C CA . LEU A 1 107 ? -2.497 13.164 0.987 1.00 89.50 107 LEU A CA 1
ATOM 806 C C . LEU A 1 107 ? -3.917 13.752 1.031 1.00 89.50 107 LEU A C 1
ATOM 808 O O . LEU A 1 107 ? -4.868 13.223 0.443 1.00 89.50 107 LEU A O 1
ATOM 812 N N . GLY A 1 108 ? -4.059 14.861 1.754 1.00 88.88 108 GLY A N 1
ATOM 813 C CA . GLY A 1 108 ? -5.304 15.611 1.923 1.00 88.88 108 GLY A CA 1
ATOM 814 C C . GLY A 1 108 ? -5.650 16.555 0.768 1.00 88.88 108 GLY A C 1
ATOM 815 O O . GLY A 1 108 ? -6.573 17.352 0.904 1.00 88.88 108 GLY A O 1
ATOM 816 N N . GLU A 1 109 ? -4.957 16.482 -0.369 1.00 93.56 109 GLU A N 1
ATOM 817 C CA . GLU A 1 109 ? -5.054 17.478 -1.448 1.00 93.56 109 GLU A CA 1
ATOM 818 C C . GLU A 1 109 ? -6.474 17.625 -2.005 1.00 93.56 109 GLU A C 1
ATOM 820 O O . GLU A 1 109 ? -6.957 18.738 -2.194 1.00 93.56 109 GLU A O 1
ATOM 825 N N . ARG A 1 110 ? -7.199 16.511 -2.176 1.00 91.88 110 ARG A N 1
ATOM 826 C CA . ARG A 1 110 ? -8.610 16.529 -2.609 1.00 91.88 110 ARG A CA 1
ATOM 827 C C . ARG A 1 110 ? -9.558 17.184 -1.600 1.00 91.88 110 ARG A C 1
ATOM 829 O O . ARG A 1 110 ? -10.670 17.537 -1.969 1.00 91.88 110 ARG A O 1
ATOM 836 N N . LEU A 1 111 ? -9.133 17.314 -0.346 1.00 90.44 111 LEU A N 1
ATOM 837 C CA . LEU A 1 111 ? -9.853 18.003 0.726 1.00 90.44 111 LEU A CA 1
ATOM 838 C C . LEU A 1 111 ? -9.388 19.463 0.880 1.00 90.44 111 LEU A C 1
ATOM 840 O O . LEU A 1 111 ? -9.837 20.148 1.791 1.00 90.44 111 LEU A O 1
ATOM 844 N N . GLY A 1 112 ? -8.461 19.936 0.037 1.00 93.00 112 GLY A N 1
ATOM 845 C CA . GLY A 1 112 ? -7.836 21.252 0.182 1.00 93.00 112 GLY A CA 1
ATOM 846 C C . GLY A 1 112 ? -6.813 21.336 1.321 1.00 93.00 112 GLY A C 1
ATOM 847 O O . GLY A 1 112 ? -6.400 22.433 1.688 1.00 93.00 112 GLY A O 1
ATOM 848 N N . TYR A 1 113 ? -6.385 20.201 1.882 1.00 92.12 113 TYR A N 1
ATOM 849 C CA . TYR A 1 113 ? -5.430 20.151 2.987 1.00 92.12 113 TYR A CA 1
ATOM 850 C C . TYR A 1 113 ? -4.029 19.779 2.499 1.00 92.12 113 TYR A C 1
ATOM 852 O O . TYR A 1 113 ? -3.821 18.742 1.865 1.00 92.12 113 TYR A O 1
ATOM 860 N N . LYS A 1 114 ? -3.049 20.621 2.832 1.00 90.19 114 LYS A N 1
ATOM 861 C CA . LYS A 1 114 ? -1.637 20.410 2.496 1.00 90.19 114 LYS A CA 1
ATOM 862 C C . LYS A 1 114 ? -0.960 19.595 3.598 1.00 90.19 114 LYS A C 1
ATOM 864 O O . LYS A 1 114 ? -0.316 20.150 4.480 1.00 90.19 114 LYS A O 1
ATOM 869 N N . GLY A 1 115 ? -1.146 18.280 3.553 1.00 92.12 115 GLY A N 1
ATOM 870 C CA . GLY A 1 115 ? -0.546 17.344 4.501 1.00 92.12 115 GLY A CA 1
ATOM 871 C C . GLY A 1 115 ? -1.131 15.939 4.394 1.00 92.12 115 GLY A C 1
ATOM 872 O O . GLY A 1 115 ? -1.974 15.658 3.536 1.00 92.12 115 GLY A O 1
ATOM 873 N N . ILE A 1 116 ? -0.687 15.046 5.277 1.00 94.25 116 ILE A N 1
ATOM 874 C CA . ILE A 1 116 ? -1.235 13.688 5.387 1.00 94.25 116 ILE A CA 1
ATOM 875 C C . ILE A 1 116 ? -2.618 13.726 6.042 1.00 94.25 116 ILE A C 1
ATOM 877 O O . ILE A 1 116 ? -2.844 14.488 6.979 1.00 94.25 116 ILE A O 1
ATOM 881 N N . LYS A 1 117 ? -3.554 12.884 5.590 1.00 93.75 117 LYS A N 1
ATOM 882 C CA . LYS A 1 117 ? -4.942 12.910 6.095 1.00 93.75 117 LYS A CA 1
ATOM 883 C C . LYS A 1 117 ? -5.056 12.713 7.606 1.00 93.75 117 LYS A C 1
ATOM 885 O O . LYS A 1 117 ? -5.931 13.297 8.224 1.00 93.75 117 LYS A O 1
ATOM 890 N N . VAL A 1 118 ? -4.169 11.925 8.206 1.00 95.62 118 VAL A N 1
ATOM 891 C CA . VAL A 1 118 ? -4.207 11.650 9.652 1.00 95.62 118 VAL A CA 1
ATOM 892 C C . VAL A 1 118 ? -3.714 12.809 10.519 1.00 95.62 118 VAL A C 1
ATOM 894 O O . VAL A 1 118 ? -3.892 12.769 11.731 1.00 95.62 118 VAL A O 1
ATOM 897 N N . ALA A 1 119 ? -3.129 13.842 9.907 1.00 95.62 119 ALA A N 1
ATOM 898 C CA . ALA A 1 119 ? -2.789 15.095 10.575 1.00 95.62 119 ALA A CA 1
ATOM 899 C C . ALA A 1 119 ? -3.966 16.085 10.602 1.00 95.62 119 ALA A C 1
ATOM 901 O O . ALA A 1 119 ? -3.868 17.127 11.247 1.00 95.62 119 ALA A O 1
ATOM 902 N N . LEU A 1 120 ? -5.079 15.776 9.924 1.00 95.25 120 LEU A N 1
ATOM 903 C CA . LEU A 1 120 ? -6.298 16.563 10.065 1.00 95.25 120 LEU A CA 1
ATOM 904 C C . LEU A 1 120 ? -6.816 16.470 11.505 1.00 95.25 120 LEU A C 1
ATOM 906 O O . LEU A 1 120 ? -6.783 15.376 12.084 1.00 95.25 120 LEU A O 1
ATOM 910 N N . PRO A 1 121 ? -7.323 17.582 12.062 1.00 96.06 121 PRO A N 1
ATOM 911 C CA . PRO A 1 121 ? -8.018 17.550 13.337 1.00 96.06 121 PRO A CA 1
ATOM 912 C C . PRO A 1 121 ? -9.267 16.668 13.211 1.00 96.06 121 PRO A C 1
ATOM 914 O O . PRO A 1 121 ? -10.037 16.810 12.258 1.00 96.06 121 PRO A O 1
ATOM 917 N N . MET A 1 122 ? -9.456 15.750 14.159 1.00 95.75 122 MET A N 1
ATOM 918 C CA . MET A 1 122 ? -10.674 14.941 14.264 1.00 95.75 122 MET A CA 1
ATOM 919 C C . MET A 1 122 ? -11.876 15.825 14.616 1.00 95.75 122 MET A C 1
ATOM 921 O O . MET A 1 122 ? -12.990 15.611 14.143 1.00 95.75 122 MET A O 1
ATOM 925 N N . GLU A 1 123 ? -11.622 16.841 15.432 1.00 96.00 123 GLU A N 1
ATOM 926 C CA . GLU A 1 123 ? -12.568 17.846 15.883 1.00 96.00 123 GLU A CA 1
ATOM 927 C C . GLU A 1 123 ? -11.823 19.171 16.120 1.00 96.00 123 GLU A C 1
ATOM 929 O O . GLU A 1 123 ? -10.596 19.208 16.207 1.00 96.00 123 GLU A O 1
ATOM 934 N N . THR A 1 124 ? -12.542 20.290 16.166 1.00 95.69 124 THR A N 1
ATOM 935 C CA . THR A 1 124 ? -11.926 21.628 16.223 1.00 95.69 124 THR A CA 1
ATOM 936 C C . THR A 1 124 ? -11.820 22.211 17.629 1.00 95.69 124 THR A C 1
ATOM 938 O O . THR A 1 124 ? -11.237 23.279 17.789 1.00 95.69 124 THR A O 1
ATOM 941 N N . THR A 1 125 ? -12.415 21.574 18.637 1.00 97.62 125 THR A N 1
ATOM 942 C CA . THR A 1 125 ? -12.408 22.052 20.025 1.00 97.62 125 THR A CA 1
ATOM 943 C C . THR A 1 125 ? -11.049 21.827 20.680 1.00 97.62 125 THR A C 1
ATOM 945 O O . THR A 1 125 ? -10.543 22.743 21.322 1.00 97.62 125 THR A O 1
ATOM 948 N N . THR A 1 126 ? -10.437 20.654 20.503 1.00 96.75 126 THR A N 1
ATOM 949 C CA . THR A 1 126 ? -9.093 20.349 21.028 1.00 96.75 126 THR A CA 1
ATOM 950 C C . THR A 1 126 ? -8.021 20.400 19.944 1.00 96.75 126 THR A C 1
ATOM 952 O O . THR A 1 126 ? -6.853 20.638 20.243 1.00 96.75 126 THR A O 1
ATOM 955 N N . GLY A 1 127 ? -8.411 20.218 18.677 1.00 96.50 127 GLY A N 1
ATOM 956 C CA . GLY A 1 127 ? -7.482 20.199 17.548 1.00 96.50 127 GLY A CA 1
ATOM 957 C C . GLY A 1 127 ? -6.656 18.913 17.470 1.00 96.50 127 GLY A C 1
ATOM 958 O O . GLY A 1 127 ? -5.725 18.836 16.668 1.00 96.50 127 GLY A O 1
ATOM 959 N N . THR A 1 128 ? -7.001 17.905 18.275 1.00 97.75 128 THR A N 1
ATOM 960 C CA . THR A 1 128 ? -6.377 16.581 18.265 1.00 97.75 128 THR A CA 1
ATOM 961 C C . THR A 1 128 ? -6.507 15.963 16.878 1.00 97.75 128 THR A C 1
ATOM 963 O O . THR A 1 128 ? -7.606 15.873 16.320 1.00 97.75 128 THR A O 1
ATOM 966 N N . CYS A 1 129 ? -5.389 15.534 16.291 1.00 97.25 129 CYS A N 1
ATOM 967 C CA . CYS A 1 129 ? -5.418 14.904 14.977 1.00 97.25 129 CYS A CA 1
ATOM 968 C C . CYS A 1 129 ? -5.876 13.444 15.060 1.00 97.25 129 CYS A C 1
ATOM 970 O O . CYS A 1 129 ? -5.747 12.796 16.099 1.00 97.25 129 CYS A O 1
ATOM 972 N N . PHE A 1 130 ? -6.369 12.895 13.947 1.00 96.88 130 PHE A N 1
ATOM 973 C CA . PHE A 1 130 ? -6.768 11.484 13.885 1.00 96.88 130 PHE A CA 1
ATOM 974 C C . PHE A 1 130 ? -5.658 10.534 14.348 1.00 96.88 130 PHE A C 1
ATOM 976 O O . PHE A 1 130 ? -5.940 9.573 15.058 1.00 96.88 130 PHE A O 1
ATOM 983 N N . LEU A 1 131 ? -4.400 10.799 13.969 1.00 97.00 131 LEU A N 1
ATOM 984 C CA . LEU A 1 131 ? -3.278 9.950 14.372 1.00 97.00 131 LEU A CA 1
ATOM 985 C C . LEU A 1 131 ? -3.120 9.903 15.895 1.00 97.00 131 LEU A C 1
ATOM 987 O O . LEU A 1 131 ? -2.994 8.819 16.459 1.00 97.00 131 LEU A O 1
ATOM 991 N N . GLN A 1 132 ? -3.151 11.069 16.543 1.00 97.44 132 GLN A N 1
ATOM 992 C CA . GLN A 1 132 ? -3.065 11.172 17.996 1.00 97.44 132 GLN A CA 1
ATOM 993 C C . GLN A 1 132 ? -4.255 10.472 18.653 1.00 97.44 132 GLN A C 1
ATOM 995 O O . GLN A 1 132 ? -4.046 9.620 19.510 1.00 97.44 132 GLN A O 1
ATOM 1000 N N . HIS A 1 133 ? -5.478 10.745 18.188 1.00 97.44 133 HIS A N 1
ATOM 1001 C CA . HIS A 1 133 ? -6.683 10.125 18.733 1.00 97.44 133 HIS A CA 1
ATOM 1002 C C . HIS A 1 133 ? -6.631 8.591 18.685 1.00 97.44 133 HIS A C 1
ATOM 1004 O O . HIS A 1 133 ? -6.943 7.936 19.680 1.00 97.44 133 HIS A O 1
ATOM 1010 N N . TYR A 1 134 ? -6.204 7.998 17.564 1.00 96.62 134 TYR A N 1
ATOM 1011 C CA . TYR A 1 134 ? -6.082 6.542 17.459 1.00 96.62 134 TYR A CA 1
ATOM 1012 C C . TYR A 1 134 ? -5.025 5.975 18.408 1.00 96.62 134 TYR A C 1
ATOM 1014 O O . TYR A 1 134 ? -5.289 4.982 19.080 1.00 96.62 134 TYR A O 1
ATOM 1022 N N . ILE A 1 135 ? -3.846 6.600 18.486 1.00 96.44 135 ILE A N 1
ATOM 1023 C CA . ILE A 1 135 ? -2.760 6.135 19.359 1.00 96.44 135 ILE A CA 1
ATOM 1024 C C . ILE A 1 135 ? -3.178 6.222 20.828 1.00 96.44 135 ILE A C 1
ATOM 1026 O O . ILE A 1 135 ? -3.030 5.247 21.559 1.00 96.44 135 ILE A O 1
ATOM 1030 N N . GLU A 1 136 ? -3.731 7.355 21.257 1.00 96.94 136 GLU A N 1
ATOM 1031 C CA . GLU A 1 136 ? -4.189 7.548 22.636 1.00 96.94 136 GLU A CA 1
ATOM 1032 C C . GLU A 1 136 ? -5.327 6.589 22.998 1.00 96.94 136 GLU A C 1
ATOM 1034 O O . GLU A 1 136 ? -5.315 6.020 24.087 1.00 96.94 136 GLU A O 1
ATOM 1039 N N . SER A 1 137 ? -6.255 6.329 22.070 1.00 95.19 137 SER A N 1
ATOM 1040 C CA . SER A 1 137 ? -7.321 5.341 22.275 1.00 95.19 137 SER A CA 1
ATOM 1041 C C . SER A 1 137 ? -6.749 3.937 22.487 1.00 95.19 137 SER A C 1
ATOM 1043 O O . SER A 1 137 ? -7.127 3.260 23.438 1.00 95.19 137 SER A O 1
ATOM 1045 N N . ILE A 1 138 ? -5.789 3.509 21.662 1.00 94.62 138 ILE A N 1
ATOM 1046 C CA . ILE A 1 138 ? -5.139 2.197 21.812 1.00 94.62 138 ILE A CA 1
ATOM 1047 C C . ILE A 1 138 ? -4.387 2.110 23.147 1.00 94.62 138 ILE A C 1
ATOM 1049 O O . ILE A 1 138 ? -4.538 1.128 23.871 1.00 94.62 138 ILE A O 1
ATOM 1053 N N . LEU A 1 139 ? -3.625 3.147 23.505 1.00 93.88 139 LEU A N 1
ATOM 1054 C CA . LEU A 1 139 ? -2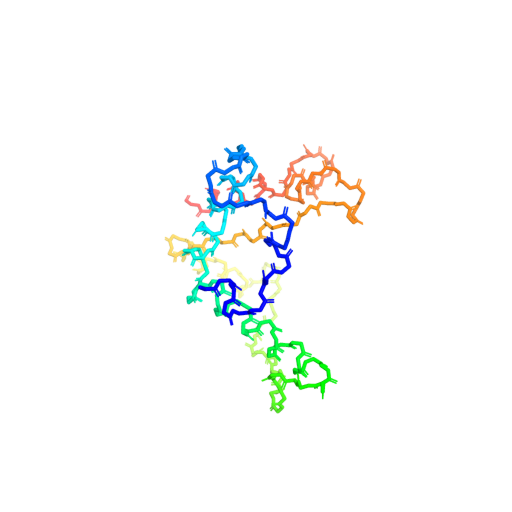.902 3.206 24.779 1.00 93.88 139 LEU A CA 1
ATOM 1055 C C . LEU A 1 139 ? -3.847 3.171 25.985 1.00 93.88 139 LEU A C 1
ATOM 1057 O O . LEU A 1 139 ? -3.503 2.576 26.998 1.00 93.88 139 LEU A O 1
ATOM 1061 N N . SER A 1 140 ? -5.037 3.766 25.878 1.00 93.44 140 SER A N 1
ATOM 10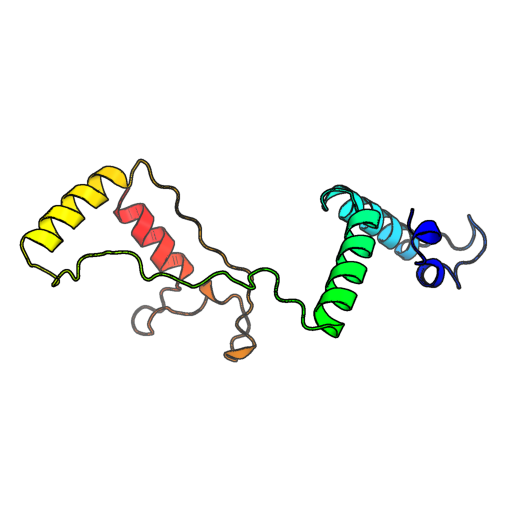62 C CA . SER A 1 140 ? -6.041 3.738 26.950 1.00 93.44 140 SER A CA 1
ATOM 1063 C C . SER A 1 140 ? -6.690 2.364 27.160 1.00 93.44 140 SER A C 1
ATOM 1065 O O . SER A 1 140 ? -7.250 2.110 28.223 1.00 93.44 140 SER A O 1
ATOM 1067 N N . LEU A 1 141 ? -6.613 1.487 26.153 1.00 86.75 141 LEU A N 1
ATOM 1068 C CA . LEU A 1 141 ? -7.147 0.124 26.179 1.00 86.75 141 LEU A CA 1
ATOM 1069 C C . LEU A 1 141 ? -6.086 -0.917 26.581 1.00 86.75 141 LEU A C 1
ATOM 1071 O O . LEU A 1 141 ? -6.422 -2.089 26.750 1.00 86.75 141 LEU A O 1
ATOM 1075 N N . SER A 1 142 ? -4.819 -0.502 26.687 1.00 67.00 142 SER A N 1
ATOM 1076 C CA . SER A 1 142 ? -3.659 -1.364 26.954 1.00 67.00 142 SER A CA 1
ATOM 1077 C C . SER A 1 142 ? -3.370 -1.536 28.441 1.00 67.00 142 SER A C 1
ATOM 1079 O O . SER A 1 142 ? -3.561 -0.569 29.210 1.00 67.00 142 SER A O 1
#

Secondary structure (DSSP, 8-state):
-TTTTT-GGGTTTPPSTTSS--HHHHHHHHHHHHHHHHSTTHHHHHHHHHHHHHHHHHTT--TTTT----PPP---PPTTSHHHHHHHHHHHHHGGG---------BSGGGT-SSBGGGSBS-TTT--BHHHHHHHHHHHH-

pLDDT: mean 92.91, std 4.71, range [67.0, 97.75]

Sequence (142 aa):
MLLETGQVHLFENWPDPGVDDDDDKKALLAQVDLLNSSYPGGLASYIKTARELLADSKVGRNPIDGFTPSVPSGEVLTCGDDNFIQYEESGVKQIQNVAFVLVVGGLGERLGYKGIKVALPMETTTGTCFLQHYIESILSLS